Protein AF-A0A851M867-F1 (afdb_monomer_lite)

Sequence (79 aa):
QAKDAGQRTTIYKRDPSKQYGLKMKTSRAFFSEVERRFDTMPFTLRAFEDEKKARMGVVECAKHELLQPFNVLYEKEGE

InterPro domains:
  IPR036388 Winged helix-like DNA-binding domain superfamily [G3DSA:1.10.10.10] (10-71)
  IPR036390 Winged helix DNA-binding domain superfamily [SSF46785] (6-76)
  IPR047113 Proliferation-associated protein 2G4/ARX1 [PTHR10804] (2-79)

Radius of gyration: 13.61 Å; chains: 1; bounding box: 43×21×26 Å

pLDDT: mean 95.51, std 4.55, range [73.88, 98.56]

Foldseek 3Di:
DWDFPVDDFFKKFFDPVFDDDDDDPLLVVLVVVCCVPPNGHIDGCVVDPDSVSNVVNVVRCVVRVRIDTDGDTDDPVPD

Structure (mmCIF, N/CA/C/O backbone):
data_AF-A0A851M867-F1
#
_entry.id   AF-A0A851M867-F1
#
loop_
_atom_site.group_PDB
_atom_site.id
_atom_site.type_symbol
_atom_site.label_atom_id
_atom_site.label_alt_id
_atom_site.label_comp_id
_atom_site.label_asym_id
_atom_site.label_entity_id
_atom_site.label_seq_id
_atom_site.pdbx_PDB_ins_code
_atom_site.Cartn_x
_atom_site.Cartn_y
_atom_site.Cartn_z
_atom_site.occupancy
_atom_site.B_iso_or_equiv
_atom_site.auth_seq_id
_atom_site.auth_comp_id
_atom_site.auth_asym_id
_atom_site.auth_atom_id
_atom_site.pdbx_PDB_model_num
ATOM 1 N N . GLN A 1 1 ? -27.542 -3.070 -5.740 1.00 73.88 1 GLN A N 1
ATOM 2 C CA . GLN A 1 1 ? -26.197 -3.109 -6.367 1.00 73.88 1 GLN A CA 1
ATOM 3 C C . GLN A 1 1 ? -25.250 -2.417 -5.416 1.00 73.88 1 GLN A C 1
ATOM 5 O O . GLN A 1 1 ? -25.484 -1.246 -5.125 1.00 73.88 1 GLN A O 1
ATOM 10 N N . ALA A 1 2 ? -24.242 -3.138 -4.931 1.00 83.00 2 ALA A N 1
ATOM 11 C CA . ALA A 1 2 ? -23.279 -2.600 -3.986 1.00 83.00 2 ALA A CA 1
ATOM 12 C C . ALA A 1 2 ? -22.433 -1.489 -4.637 1.00 83.00 2 ALA A C 1
ATOM 14 O O . ALA A 1 2 ? -22.012 -1.617 -5.790 1.00 83.00 2 ALA A O 1
ATOM 15 N N . LYS A 1 3 ? -22.230 -0.382 -3.920 1.00 87.62 3 LYS A N 1
ATOM 16 C CA . LYS A 1 3 ? -21.519 0.812 -4.395 1.00 87.62 3 LYS A CA 1
ATOM 17 C C . LYS A 1 3 ? -20.388 1.180 -3.445 1.00 87.62 3 LYS A C 1
ATOM 19 O O . LYS A 1 3 ? -20.432 0.869 -2.258 1.00 87.62 3 LYS A O 1
ATOM 24 N N . ASP A 1 4 ? -19.390 1.869 -3.981 1.00 89.00 4 ASP A N 1
ATOM 25 C CA . ASP A 1 4 ? -18.365 2.518 -3.168 1.00 89.00 4 ASP A CA 1
ATOM 26 C C . ASP A 1 4 ? -18.998 3.697 -2.408 1.00 89.00 4 ASP A C 1
ATOM 28 O O . ASP A 1 4 ? -19.600 4.584 -3.019 1.00 89.00 4 ASP A O 1
ATOM 32 N N . ALA A 1 5 ? -18.895 3.675 -1.079 1.00 89.56 5 ALA A N 1
ATOM 33 C CA . ALA A 1 5 ? -19.421 4.711 -0.189 1.00 89.56 5 ALA A CA 1
ATOM 34 C C . ALA A 1 5 ? -18.326 5.668 0.329 1.00 89.56 5 ALA A C 1
ATOM 36 O O . ALA A 1 5 ? -18.541 6.394 1.296 1.00 89.56 5 ALA A O 1
ATOM 37 N N . GLY A 1 6 ? -17.132 5.659 -0.275 1.00 88.06 6 GLY A N 1
ATOM 38 C CA . GLY A 1 6 ? -15.986 6.464 0.156 1.00 88.06 6 GLY A CA 1
ATOM 39 C C . GLY A 1 6 ? -15.234 5.878 1.354 1.00 88.06 6 GLY A C 1
ATOM 40 O O . GLY A 1 6 ? -14.318 6.514 1.886 1.00 88.06 6 GLY A O 1
ATOM 41 N N . GLN A 1 7 ? -15.586 4.661 1.781 1.00 92.69 7 GLN A N 1
ATOM 42 C CA . GLN A 1 7 ? -14.851 3.961 2.823 1.00 92.69 7 GLN A CA 1
ATOM 43 C C . GLN A 1 7 ? -13.465 3.583 2.309 1.00 92.69 7 GLN A C 1
ATOM 45 O O . GLN A 1 7 ? -13.284 3.046 1.218 1.00 92.69 7 GLN A O 1
ATOM 50 N N . ARG A 1 8 ? -12.456 3.820 3.143 1.00 92.69 8 ARG A N 1
ATOM 51 C CA . ARG A 1 8 ? -11.075 3.537 2.776 1.00 92.69 8 ARG A CA 1
ATOM 52 C C . ARG A 1 8 ? -10.839 2.043 2.541 1.00 92.69 8 ARG A C 1
ATOM 54 O O . ARG A 1 8 ? -10.975 1.239 3.464 1.00 92.69 8 ARG A O 1
ATOM 61 N N . THR A 1 9 ? -10.325 1.704 1.362 1.00 96.50 9 THR A N 1
ATOM 62 C CA . THR A 1 9 ? -9.773 0.374 1.086 1.00 96.50 9 THR A CA 1
ATOM 63 C C . THR A 1 9 ? -8.520 0.120 1.925 1.00 96.50 9 THR A C 1
ATOM 65 O O . THR A 1 9 ? -7.579 0.915 1.940 1.00 96.50 9 THR A O 1
ATOM 68 N N . THR A 1 10 ? -8.508 -0.996 2.654 1.00 97.25 10 THR A N 1
ATOM 69 C CA . THR A 1 10 ? -7.383 -1.399 3.520 1.00 97.25 10 THR A CA 1
ATOM 70 C C . THR A 1 10 ? -6.837 -2.784 3.197 1.00 97.25 10 THR A C 1
ATOM 72 O O . THR A 1 10 ? -5.867 -3.203 3.831 1.00 97.25 10 THR A O 1
ATOM 75 N N . ILE A 1 11 ? -7.437 -3.482 2.230 1.00 98.12 11 ILE A N 1
ATOM 76 C CA . ILE A 1 11 ? -7.025 -4.809 1.779 1.00 98.12 11 ILE A CA 1
ATOM 77 C C . ILE A 1 11 ? -6.531 -4.697 0.339 1.00 98.12 11 ILE A C 1
ATOM 79 O O . ILE A 1 11 ? -7.213 -4.130 -0.517 1.00 98.12 11 ILE A O 1
ATOM 83 N N . TYR A 1 12 ? -5.339 -5.230 0.094 1.00 98.56 12 TYR A N 1
ATOM 84 C CA . TYR A 1 12 ? -4.662 -5.179 -1.197 1.00 98.56 12 TYR A CA 1
ATOM 85 C C . TYR A 1 12 ? -4.024 -6.531 -1.515 1.00 98.56 12 TYR A C 1
ATOM 87 O O . TYR A 1 12 ? -3.712 -7.300 -0.608 1.00 98.56 12 TYR A O 1
ATOM 95 N N . LYS A 1 13 ? -3.802 -6.814 -2.798 1.00 98.50 13 LYS A N 1
ATOM 96 C CA . LYS A 1 13 ? -3.045 -7.979 -3.281 1.00 98.50 13 LYS A CA 1
ATOM 97 C C . LYS A 1 13 ? -2.048 -7.531 -4.339 1.00 98.50 13 LYS A C 1
ATOM 99 O O . LYS A 1 13 ? -2.383 -6.696 -5.171 1.00 98.50 13 LYS A O 1
ATOM 104 N N . ARG A 1 14 ? -0.838 -8.084 -4.326 1.00 98.25 14 ARG A N 1
ATOM 105 C CA . ARG A 1 14 ? 0.157 -7.833 -5.373 1.00 98.25 14 ARG A CA 1
ATOM 106 C C . ARG A 1 14 ? -0.257 -8.465 -6.699 1.00 98.25 14 ARG A C 1
ATOM 108 O O . ARG A 1 14 ? -0.647 -9.631 -6.729 1.00 98.25 14 ARG A O 1
ATOM 115 N N . ASP A 1 15 ? -0.100 -7.712 -7.783 1.00 97.88 15 ASP A N 1
ATOM 116 C CA . ASP A 1 15 ? -0.190 -8.234 -9.145 1.00 97.88 15 ASP A CA 1
ATOM 117 C C . ASP A 1 15 ? 1.223 -8.569 -9.667 1.00 97.88 15 ASP A C 1
ATOM 119 O O . ASP A 1 15 ? 2.012 -7.656 -9.922 1.00 97.88 15 ASP A O 1
ATOM 123 N N . PRO A 1 16 ? 1.592 -9.856 -9.812 1.00 96.31 16 PRO A N 1
ATOM 124 C CA . PRO A 1 16 ? 2.921 -10.245 -10.284 1.00 96.31 16 PRO A CA 1
ATOM 125 C C . PRO A 1 16 ? 3.135 -9.974 -11.782 1.00 96.31 16 PRO A C 1
ATOM 127 O O . PRO A 1 16 ? 4.273 -10.012 -12.240 1.00 96.31 16 PRO A O 1
ATOM 130 N N . SER A 1 17 ? 2.073 -9.704 -12.551 1.00 97.00 17 SER A N 1
ATOM 131 C CA . SER A 1 17 ? 2.172 -9.389 -13.983 1.00 97.00 17 SER A CA 1
ATOM 132 C C . SER A 1 17 ? 2.545 -7.928 -14.256 1.00 97.00 17 SER A C 1
ATOM 134 O O . SER A 1 17 ? 2.863 -7.563 -15.390 1.00 97.00 17 SER A O 1
ATOM 136 N N . LYS A 1 18 ? 2.505 -7.079 -13.223 1.00 96.38 18 LYS A N 1
ATOM 137 C CA . LYS A 1 18 ? 2.735 -5.639 -13.319 1.00 96.38 18 LYS A CA 1
ATOM 138 C C . LYS A 1 18 ? 4.098 -5.288 -12.741 1.00 96.38 18 LYS A C 1
ATOM 140 O O . LYS A 1 18 ? 4.451 -5.688 -11.634 1.00 96.38 18 LYS A O 1
ATOM 145 N N . GLN A 1 19 ? 4.853 -4.485 -13.483 1.00 95.12 19 GLN A N 1
ATOM 146 C CA . GLN A 1 19 ? 6.153 -3.987 -13.056 1.00 95.12 19 GLN A CA 1
ATOM 147 C C . GLN A 1 19 ? 6.243 -2.487 -13.319 1.00 95.12 19 GLN A C 1
ATOM 149 O O . GLN A 1 19 ? 6.005 -2.016 -14.429 1.00 95.12 19 GLN A O 1
ATOM 154 N N . TYR A 1 20 ? 6.608 -1.731 -12.288 1.00 97.31 20 TYR A N 1
ATOM 155 C CA . TYR A 1 20 ? 6.782 -0.289 -12.369 1.00 97.31 20 TYR A CA 1
ATOM 156 C C . TYR A 1 20 ? 7.899 0.173 -11.431 1.00 97.31 20 TYR A C 1
ATOM 158 O O . TYR A 1 20 ? 7.999 -0.266 -10.285 1.00 97.31 20 TYR A O 1
ATOM 166 N N . GLY A 1 21 ? 8.739 1.089 -11.917 1.00 97.50 21 GLY A N 1
ATOM 167 C CA . GLY A 1 21 ? 9.800 1.710 -11.129 1.00 97.50 21 GLY A CA 1
ATOM 168 C C . GLY A 1 21 ? 9.248 2.765 -10.171 1.00 97.50 21 GLY A C 1
ATOM 169 O O . GLY A 1 21 ? 9.155 3.938 -10.534 1.00 97.50 21 GLY A O 1
ATOM 170 N N . LEU A 1 22 ? 8.908 2.355 -8.945 1.00 98.19 22 LEU A N 1
ATOM 171 C CA . LEU A 1 22 ? 8.423 3.249 -7.887 1.00 98.19 22 LEU A CA 1
ATOM 172 C C . LEU A 1 22 ? 9.405 4.400 -7.631 1.00 98.19 22 LEU A C 1
ATOM 174 O O . LEU A 1 22 ? 10.602 4.178 -7.421 1.00 98.19 22 LEU A O 1
ATOM 178 N N . LYS A 1 23 ? 8.894 5.634 -7.596 1.00 97.44 23 LYS A N 1
ATOM 179 C CA . LYS A 1 23 ? 9.672 6.872 -7.456 1.00 97.44 23 LYS A CA 1
ATOM 180 C C . LYS A 1 23 ? 9.852 7.287 -6.002 1.00 97.44 23 LYS A C 1
ATOM 182 O O . LYS A 1 23 ? 10.924 7.792 -5.653 1.00 97.44 23 LYS A O 1
ATOM 187 N N . MET A 1 24 ? 8.878 7.033 -5.130 1.00 97.69 24 MET A N 1
ATOM 188 C CA . MET A 1 24 ? 9.000 7.380 -3.713 1.00 97.69 24 MET A CA 1
ATOM 189 C C . MET A 1 24 ? 9.767 6.309 -2.928 1.00 97.69 24 MET A C 1
ATOM 191 O O . MET A 1 24 ? 9.553 5.107 -3.087 1.00 97.69 24 MET A O 1
ATOM 195 N N . LYS A 1 25 ? 10.652 6.744 -2.019 1.00 97.19 25 LYS A N 1
ATOM 196 C CA . LYS A 1 25 ? 11.409 5.835 -1.134 1.00 97.19 25 LYS A CA 1
ATOM 197 C C . LYS A 1 25 ? 10.479 5.021 -0.232 1.00 97.19 25 LYS A C 1
ATOM 199 O O . LYS A 1 25 ? 10.737 3.850 0.021 1.00 97.19 25 LYS A O 1
ATOM 204 N N . THR A 1 26 ? 9.405 5.649 0.228 1.00 97.25 2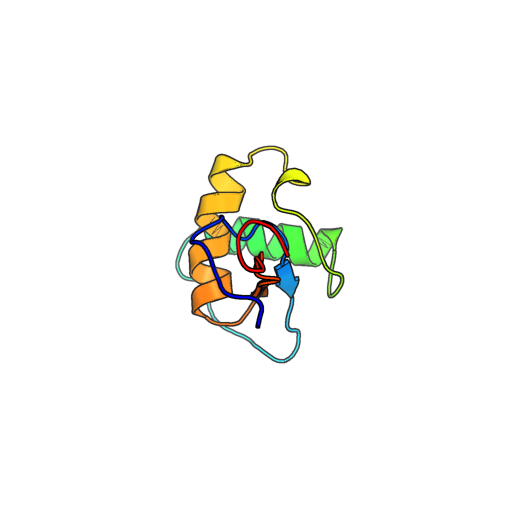6 THR A N 1
ATOM 205 C CA . THR A 1 26 ? 8.387 5.053 1.097 1.00 97.25 26 THR A CA 1
ATOM 206 C C . THR A 1 26 ? 7.610 3.955 0.381 1.00 97.25 26 THR A C 1
ATOM 208 O O . THR A 1 26 ? 7.452 2.880 0.948 1.00 97.25 26 THR A O 1
ATOM 211 N N . SER A 1 27 ? 7.219 4.173 -0.878 1.00 97.94 27 SER A N 1
ATOM 212 C CA . SER A 1 27 ? 6.576 3.149 -1.708 1.00 97.94 27 SER A CA 1
ATOM 213 C C . SER A 1 27 ? 7.501 1.968 -1.975 1.00 97.94 27 SER A C 1
ATOM 215 O O . SER A 1 27 ? 7.074 0.832 -1.818 1.00 97.94 27 SER A O 1
ATOM 217 N N . ARG A 1 28 ? 8.777 2.215 -2.318 1.00 98.31 28 ARG A N 1
ATOM 218 C CA . ARG A 1 28 ? 9.766 1.138 -2.512 1.00 98.31 28 ARG A CA 1
ATOM 219 C C . ARG A 1 28 ? 9.916 0.274 -1.260 1.00 98.31 28 ARG A C 1
ATOM 221 O O . ARG A 1 28 ? 9.807 -0.940 -1.352 1.00 98.31 28 ARG A O 1
ATOM 228 N N . ALA A 1 29 ? 10.116 0.900 -0.097 1.00 97.81 29 ALA A N 1
ATOM 229 C CA . ALA A 1 29 ? 10.250 0.179 1.169 1.00 97.81 29 ALA A CA 1
ATOM 230 C C . ALA A 1 29 ? 8.990 -0.636 1.509 1.00 97.81 29 ALA A C 1
ATOM 232 O O . ALA A 1 29 ? 9.093 -1.804 1.873 1.00 97.81 29 ALA A O 1
ATOM 233 N N . PHE A 1 30 ? 7.809 -0.036 1.337 1.00 98.31 30 PHE A N 1
ATOM 234 C CA . PHE A 1 30 ? 6.529 -0.708 1.542 1.00 98.31 30 PHE A CA 1
ATOM 235 C C . PHE A 1 30 ? 6.342 -1.903 0.597 1.00 98.31 30 PHE A C 1
ATOM 237 O O . PHE A 1 30 ? 5.992 -2.988 1.052 1.00 98.31 30 PHE A O 1
ATOM 244 N N . PHE A 1 31 ? 6.616 -1.735 -0.699 1.00 98.12 31 PHE A N 1
ATOM 245 C CA . PHE A 1 31 ? 6.455 -2.798 -1.689 1.00 98.12 31 PHE A CA 1
ATOM 246 C C . PHE A 1 31 ? 7.407 -3.969 -1.425 1.00 98.12 31 PHE A C 1
ATOM 248 O O . PHE A 1 31 ? 6.957 -5.108 -1.398 1.00 98.12 31 PHE A O 1
ATOM 255 N N . SER A 1 32 ? 8.680 -3.713 -1.106 1.00 98.00 32 SER A N 1
ATOM 256 C CA . SER A 1 32 ? 9.621 -4.782 -0.739 1.00 98.00 32 SER A CA 1
ATOM 257 C C . SER A 1 32 ? 9.191 -5.549 0.516 1.00 98.00 32 SER A C 1
ATOM 259 O O . SER A 1 32 ? 9.398 -6.758 0.611 1.00 98.00 32 SER A O 1
ATOM 261 N N . GLU A 1 33 ? 8.577 -4.874 1.491 1.00 97.75 33 GLU A N 1
ATOM 262 C CA . GLU A 1 33 ? 8.019 -5.553 2.659 1.00 97.75 33 GLU A CA 1
ATOM 263 C C . GLU A 1 33 ? 6.804 -6.419 2.293 1.00 97.75 33 GLU A C 1
ATOM 265 O O . GLU A 1 33 ? 6.700 -7.544 2.787 1.00 97.75 33 GLU A O 1
ATOM 270 N N . VAL A 1 34 ? 5.929 -5.936 1.401 1.00 98.00 34 VAL A N 1
ATOM 271 C CA . VAL A 1 34 ? 4.807 -6.717 0.859 1.00 98.00 34 VAL A CA 1
ATOM 272 C C . VAL A 1 34 ? 5.310 -7.986 0.177 1.00 98.00 34 VAL A C 1
ATOM 274 O O . VAL A 1 34 ? 4.864 -9.076 0.533 1.00 98.00 34 VAL A O 1
ATOM 277 N N . GLU A 1 35 ? 6.263 -7.859 -0.751 1.00 97.19 35 GLU A N 1
ATOM 278 C CA . GLU A 1 35 ? 6.835 -8.994 -1.484 1.00 97.19 35 GLU A CA 1
ATOM 279 C C . GLU A 1 35 ? 7.434 -10.031 -0.528 1.00 97.19 35 GLU A C 1
ATOM 281 O O . GLU A 1 35 ? 7.196 -11.225 -0.678 1.00 97.19 35 GLU A O 1
ATOM 286 N N . ARG A 1 36 ? 8.156 -9.577 0.504 1.00 97.94 36 ARG A N 1
ATOM 287 C CA . ARG A 1 36 ? 8.802 -10.460 1.482 1.00 97.94 36 ARG A CA 1
ATOM 288 C C . ARG A 1 36 ? 7.813 -11.185 2.397 1.00 97.94 36 ARG A C 1
ATOM 290 O O . ARG A 1 36 ? 8.090 -12.308 2.807 1.00 97.94 36 ARG A O 1
ATOM 297 N N . ARG A 1 37 ? 6.726 -10.524 2.808 1.00 98.00 37 ARG A N 1
ATOM 298 C CA . ARG A 1 37 ? 5.818 -11.037 3.854 1.00 98.00 37 ARG A CA 1
ATOM 299 C C . ARG A 1 37 ? 4.585 -11.744 3.309 1.00 98.00 37 ARG A C 1
ATOM 301 O O . ARG A 1 37 ? 4.106 -12.671 3.951 1.00 98.00 37 ARG A O 1
ATOM 308 N N . PHE A 1 38 ? 4.055 -11.278 2.182 1.00 97.56 38 PHE A N 1
ATOM 309 C CA . PHE A 1 38 ? 2.770 -11.727 1.643 1.00 97.56 38 PHE A CA 1
ATOM 310 C C . PHE A 1 38 ? 2.885 -12.264 0.213 1.00 97.56 38 PHE A C 1
ATOM 312 O O . PHE A 1 38 ? 1.976 -12.957 -0.235 1.00 97.56 38 PHE A O 1
ATOM 319 N N . ASP A 1 39 ? 3.986 -11.967 -0.487 1.00 96.69 39 ASP A N 1
ATOM 320 C CA . ASP A 1 39 ? 4.190 -12.275 -1.903 1.00 96.69 39 ASP A CA 1
ATOM 321 C C . ASP A 1 39 ? 2.977 -11.859 -2.761 1.00 96.69 39 ASP A C 1
ATOM 323 O O . ASP A 1 39 ? 2.750 -10.666 -2.971 1.00 96.69 39 ASP A O 1
ATOM 327 N N . THR A 1 40 ? 2.180 -12.821 -3.229 1.00 97.19 40 THR A N 1
ATOM 328 C CA . THR A 1 40 ? 1.000 -12.623 -4.078 1.00 97.19 40 THR A CA 1
ATOM 329 C C . THR A 1 40 ? -0.319 -12.835 -3.332 1.00 97.19 40 THR A C 1
ATOM 331 O O . THR A 1 40 ? -1.388 -12.773 -3.941 1.00 97.19 40 THR A O 1
ATOM 334 N N . MET A 1 41 ? -0.283 -13.059 -2.017 1.00 98.19 41 MET A N 1
ATOM 335 C CA . MET A 1 41 ? -1.478 -13.223 -1.189 1.00 98.19 41 MET A CA 1
ATOM 336 C C . MET A 1 41 ? -2.074 -11.867 -0.769 1.00 98.19 41 MET A C 1
ATOM 338 O O . MET A 1 41 ? -1.337 -10.891 -0.597 1.00 98.19 41 MET A O 1
ATOM 342 N N . PRO A 1 42 ? -3.407 -11.769 -0.586 1.00 98.31 42 PRO A N 1
ATOM 343 C CA . PRO A 1 42 ? -4.032 -10.569 -0.041 1.00 98.31 42 PRO A CA 1
ATOM 344 C C . PRO A 1 42 ? -3.542 -10.248 1.375 1.00 98.31 42 PRO A C 1
ATOM 346 O O . PRO A 1 42 ? -3.325 -11.142 2.192 1.00 98.31 42 PRO A O 1
ATOM 349 N N . PHE A 1 43 ? -3.432 -8.961 1.690 1.00 98.44 43 PHE A N 1
ATOM 350 C CA . PHE A 1 43 ? -2.979 -8.476 2.990 1.00 98.44 43 PHE A CA 1
ATOM 351 C C . PHE A 1 43 ? -3.738 -7.220 3.420 1.00 98.44 43 PHE A C 1
ATOM 353 O O . PHE A 1 43 ? -4.303 -6.496 2.600 1.00 98.44 43 PHE A O 1
ATOM 360 N N . THR A 1 44 ? -3.725 -6.939 4.726 1.00 98.12 44 THR A N 1
ATOM 361 C CA . THR A 1 44 ? -4.297 -5.715 5.305 1.00 98.12 44 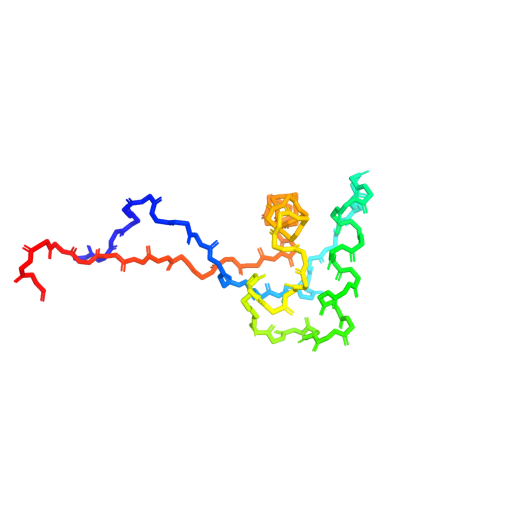THR A CA 1
ATOM 362 C C . THR A 1 44 ? -3.210 -4.699 5.653 1.00 98.12 44 THR A C 1
ATOM 364 O O . THR A 1 44 ? -2.149 -5.068 6.154 1.00 98.12 44 THR A O 1
ATOM 367 N N . LEU A 1 45 ? -3.487 -3.403 5.473 1.00 97.50 45 LEU A N 1
ATOM 368 C CA . LEU A 1 45 ? -2.576 -2.323 5.888 1.00 97.50 45 LEU A CA 1
ATOM 369 C C . LEU A 1 45 ? -2.264 -2.329 7.396 1.00 97.50 45 LEU A C 1
ATOM 371 O O . LEU A 1 45 ? -1.240 -1.793 7.807 1.00 97.50 45 LEU A O 1
ATOM 375 N N . ARG A 1 46 ? -3.109 -2.963 8.218 1.00 97.12 46 ARG A N 1
ATOM 376 C CA . ARG A 1 46 ? -2.881 -3.130 9.664 1.00 97.12 46 ARG A CA 1
ATOM 377 C C . ARG A 1 46 ? -1.783 -4.139 10.010 1.00 97.12 46 AR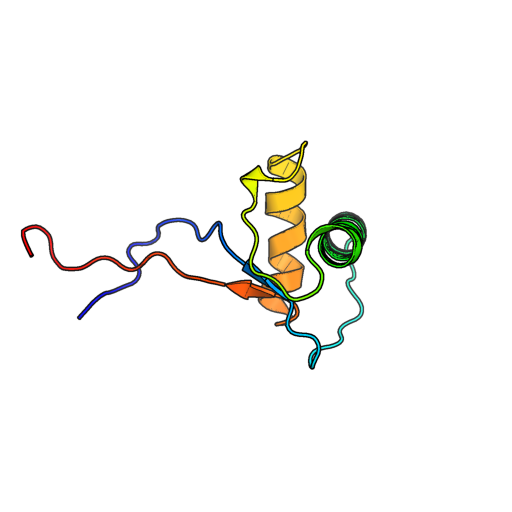G A C 1
ATOM 379 O O . ARG A 1 46 ? -1.365 -4.196 11.156 1.00 97.12 46 ARG A O 1
ATOM 386 N N . ALA A 1 47 ? -1.327 -4.945 9.051 1.00 97.25 47 ALA A N 1
ATOM 387 C CA . ALA A 1 47 ? -0.265 -5.921 9.284 1.00 97.25 47 ALA A CA 1
ATOM 388 C C . ALA A 1 47 ? 1.136 -5.278 9.360 1.00 97.25 47 ALA A C 1
ATOM 390 O O . ALA A 1 47 ? 2.105 -5.964 9.689 1.00 97.25 47 ALA A O 1
ATOM 391 N N . PHE A 1 48 ? 1.256 -3.988 9.038 1.00 96.62 48 PHE A N 1
ATOM 392 C CA . PHE A 1 48 ? 2.492 -3.210 9.101 1.00 96.62 48 PHE A CA 1
ATOM 393 C C . PHE A 1 48 ? 2.588 -2.484 10.443 1.00 96.62 48 PHE A C 1
ATOM 395 O O . PHE A 1 48 ? 1.585 -1.985 10.945 1.00 96.62 48 PHE A O 1
ATOM 402 N N . GLU A 1 49 ? 3.797 -2.380 10.996 1.00 94.00 49 GLU A N 1
ATOM 403 C CA . GLU A 1 49 ? 4.030 -1.704 12.282 1.00 94.00 49 GLU A CA 1
ATOM 404 C C . GLU A 1 49 ? 3.665 -0.212 12.226 1.00 94.00 49 GLU A C 1
ATOM 406 O O . GLU A 1 49 ? 3.032 0.322 13.135 1.00 94.00 49 GLU A O 1
ATOM 411 N N . ASP A 1 50 ? 4.031 0.464 11.132 1.00 94.25 50 ASP A N 1
ATOM 412 C CA . ASP A 1 50 ? 3.738 1.880 10.907 1.00 94.25 50 ASP A CA 1
ATOM 413 C C . ASP A 1 50 ? 2.642 2.041 9.847 1.00 94.25 50 ASP A C 1
ATOM 415 O O . ASP A 1 50 ? 2.889 2.161 8.640 1.00 94.25 50 ASP A O 1
ATOM 419 N N . GLU A 1 51 ? 1.397 2.085 10.314 1.00 93.56 51 GLU A N 1
ATOM 420 C CA . GLU A 1 51 ? 0.232 2.226 9.443 1.00 93.56 51 GLU A CA 1
ATOM 421 C C . GLU A 1 51 ? 0.244 3.557 8.664 1.00 93.56 51 GLU A C 1
ATOM 423 O O . GLU A 1 51 ? -0.312 3.649 7.570 1.00 93.56 51 GLU A O 1
ATOM 428 N N . LYS A 1 52 ? 0.874 4.627 9.179 1.00 94.94 52 LYS A N 1
ATOM 429 C CA . LYS A 1 52 ? 0.982 5.903 8.443 1.00 94.94 52 LYS A CA 1
ATOM 430 C C . LYS A 1 52 ? 1.894 5.745 7.227 1.00 94.94 52 LYS A C 1
ATOM 432 O O . LYS A 1 52 ? 1.522 6.188 6.139 1.00 94.94 52 LYS A O 1
ATOM 437 N N . LYS A 1 53 ? 3.038 5.073 7.377 1.00 95.19 53 LYS A N 1
ATOM 438 C CA . LYS A 1 53 ? 3.934 4.771 6.250 1.00 95.19 53 LYS A CA 1
ATOM 439 C C . LYS A 1 53 ? 3.302 3.808 5.256 1.00 95.19 53 LYS A C 1
ATOM 441 O O . LYS A 1 53 ? 3.382 4.077 4.059 1.00 95.19 53 LYS A O 1
ATOM 446 N N . ALA A 1 54 ? 2.623 2.761 5.725 1.00 97.31 54 ALA A N 1
ATOM 447 C CA . ALA A 1 54 ? 1.912 1.826 4.851 1.00 97.31 54 A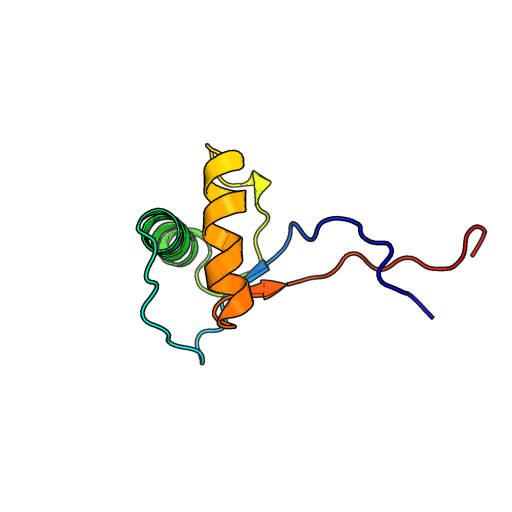LA A CA 1
ATOM 448 C C . ALA A 1 54 ? 0.847 2.550 4.010 1.00 97.31 54 ALA A C 1
ATOM 450 O O . ALA A 1 54 ? 0.810 2.429 2.786 1.00 97.31 54 ALA A O 1
ATOM 451 N N . ARG A 1 55 ? 0.045 3.406 4.656 1.00 96.50 55 ARG A N 1
ATOM 452 C CA . ARG A 1 55 ? -0.963 4.244 3.994 1.00 96.50 55 ARG A CA 1
ATOM 453 C C . ARG A 1 55 ? -0.392 5.217 2.972 1.00 96.50 55 ARG A C 1
ATOM 455 O O . ARG A 1 55 ? -1.096 5.543 2.026 1.00 96.50 55 ARG A O 1
ATOM 462 N N . MET A 1 56 ? 0.830 5.702 3.161 1.00 96.75 56 MET A N 1
ATOM 463 C CA . MET A 1 56 ? 1.501 6.568 2.192 1.00 96.75 56 MET A CA 1
ATOM 464 C C . MET A 1 56 ? 2.100 5.759 1.032 1.00 96.75 56 MET A C 1
ATOM 466 O O . MET A 1 56 ? 1.937 6.144 -0.122 1.00 96.75 56 MET A O 1
ATOM 470 N N . GLY A 1 57 ? 2.763 4.635 1.319 1.00 97.06 57 GLY A N 1
ATOM 471 C CA . GLY A 1 57 ? 3.419 3.800 0.306 1.00 97.06 57 GLY A CA 1
ATOM 472 C C . GLY A 1 57 ? 2.439 3.098 -0.638 1.00 97.06 57 GLY A C 1
ATOM 473 O O . GLY A 1 57 ? 2.722 2.949 -1.827 1.00 97.06 57 GLY A O 1
ATOM 474 N N . VAL A 1 58 ? 1.256 2.725 -0.140 1.00 97.94 58 VAL A N 1
ATOM 475 C CA . VAL A 1 58 ? 0.235 2.044 -0.950 1.00 97.94 58 VAL A CA 1
ATOM 476 C C . VAL A 1 58 ? -0.343 2.927 -2.060 1.00 97.94 58 VAL A C 1
ATOM 478 O O . VAL A 1 58 ? -0.755 2.399 -3.088 1.00 97.94 58 VAL A O 1
ATOM 481 N N . VAL A 1 59 ? -0.340 4.259 -1.903 1.00 97.50 59 VAL A N 1
ATOM 482 C CA . VAL A 1 59 ? -0.959 5.190 -2.867 1.00 97.50 59 VAL A CA 1
ATOM 483 C C . VAL A 1 59 ? -0.307 5.077 -4.242 1.00 97.50 59 VAL A C 1
ATOM 485 O O . VAL A 1 59 ? -1.001 4.930 -5.243 1.00 97.50 59 VAL A O 1
ATOM 488 N N . GLU A 1 60 ? 1.025 5.117 -4.303 1.00 98.25 60 GLU A N 1
ATOM 489 C CA . GLU A 1 60 ? 1.751 4.988 -5.570 1.00 98.25 60 GLU A CA 1
ATOM 490 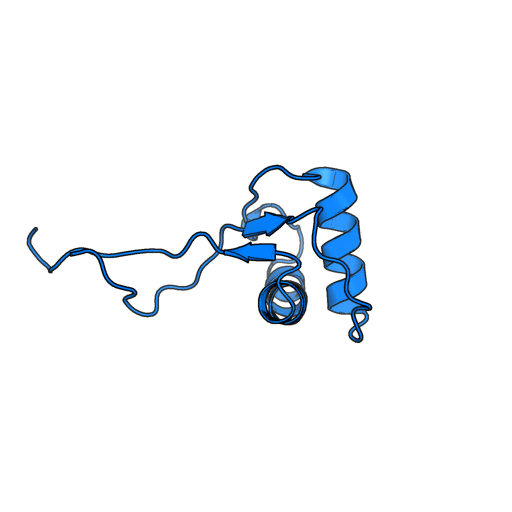C C . GLU A 1 60 ? 1.619 3.573 -6.144 1.00 98.25 60 GLU A C 1
ATOM 492 O O . GLU A 1 60 ? 1.391 3.413 -7.340 1.00 98.25 60 GLU A O 1
ATOM 497 N N . CYS A 1 61 ? 1.713 2.551 -5.289 1.00 98.19 61 CYS A N 1
ATOM 498 C CA . CYS A 1 61 ? 1.641 1.155 -5.714 1.00 98.19 61 CYS A CA 1
ATOM 499 C C . CYS A 1 61 ? 0.277 0.812 -6.333 1.00 98.19 61 CYS A C 1
ATOM 501 O O . CYS A 1 61 ? 0.229 0.183 -7.385 1.00 98.19 61 CYS A O 1
ATOM 503 N N . ALA A 1 62 ? -0.822 1.259 -5.717 1.00 97.62 62 ALA A N 1
ATOM 504 C CA . ALA A 1 62 ? -2.167 1.073 -6.255 1.00 97.62 62 ALA A CA 1
ATOM 505 C C . ALA A 1 62 ? -2.395 1.914 -7.522 1.00 97.62 62 ALA A C 1
ATOM 507 O O . ALA A 1 62 ? -2.967 1.425 -8.491 1.00 97.62 62 ALA A O 1
ATOM 508 N N . LYS A 1 63 ? -1.893 3.159 -7.557 1.00 97.88 63 LYS A N 1
ATOM 509 C CA . LYS A 1 63 ? -1.999 4.042 -8.732 1.00 97.88 63 LYS A CA 1
ATOM 510 C C . LYS A 1 63 ? -1.324 3.462 -9.978 1.00 97.88 63 LYS A C 1
ATOM 512 O O . LYS A 1 63 ? -1.801 3.690 -11.083 1.00 97.88 63 LYS A O 1
ATOM 517 N N . HIS A 1 64 ? -0.212 2.754 -9.800 1.00 98.06 64 HIS A N 1
ATOM 518 C CA . HIS A 1 64 ? 0.534 2.109 -10.882 1.00 98.06 64 HIS A CA 1
ATOM 519 C C . HIS A 1 64 ? 0.215 0.614 -11.024 1.00 98.06 64 HIS A C 1
ATOM 521 O O . HIS A 1 64 ? 1.011 -0.125 -11.596 1.00 98.06 64 HIS A O 1
ATOM 527 N N . GLU A 1 65 ? -0.937 0.176 -10.503 1.00 97.62 65 GLU A N 1
ATOM 528 C CA . GLU A 1 65 ? -1.482 -1.181 -10.661 1.00 97.62 65 GLU A CA 1
ATOM 529 C C . GLU A 1 65 ? -0.593 -2.314 -10.121 1.00 97.62 65 GLU A C 1
ATOM 531 O O . GLU A 1 65 ? -0.860 -3.482 -10.377 1.00 97.62 65 GLU A O 1
ATOM 536 N N . LEU A 1 66 ? 0.438 -2.006 -9.327 1.00 98.25 66 LEU A N 1
ATOM 537 C CA . LEU A 1 66 ? 1.259 -3.030 -8.671 1.00 98.25 66 LEU A CA 1
ATOM 538 C C . LEU A 1 66 ? 0.476 -3.760 -7.572 1.00 98.25 66 LEU A C 1
ATOM 540 O O . LEU A 1 66 ? 0.789 -4.900 -7.227 1.00 98.25 66 LEU A O 1
ATOM 544 N N . LEU A 1 67 ? -0.526 -3.085 -6.999 1.00 98.25 67 LEU A N 1
ATOM 545 C CA . LEU A 1 67 ? -1.419 -3.620 -5.978 1.00 98.25 67 LEU A CA 1
ATOM 546 C C . LEU A 1 67 ? -2.880 -3.452 -6.397 1.00 98.25 67 LEU A C 1
ATOM 548 O O . LEU A 1 67 ? -3.341 -2.339 -6.643 1.00 98.25 67 LEU A O 1
ATOM 552 N N . GLN A 1 68 ? -3.618 -4.555 -6.390 1.00 98.06 68 GLN A N 1
ATOM 553 C CA . GLN A 1 68 ? -5.053 -4.609 -6.636 1.00 98.06 68 GLN A CA 1
ATOM 554 C C . GLN A 1 68 ? -5.824 -4.347 -5.330 1.00 98.06 68 GLN A C 1
ATOM 556 O O . GLN A 1 68 ? -5.608 -5.071 -4.349 1.00 98.06 68 GLN A O 1
ATOM 561 N N . PRO A 1 69 ? -6.698 -3.325 -5.278 1.00 97.62 69 PRO A N 1
ATOM 562 C CA . PRO A 1 69 ? -7.503 -3.015 -4.101 1.00 97.62 69 PRO A CA 1
ATOM 563 C C . PRO A 1 69 ? -8.744 -3.913 -3.993 1.00 97.62 69 PRO A C 1
ATOM 565 O O . PRO A 1 69 ? -9.424 -4.173 -4.983 1.00 97.62 69 PRO A O 1
ATOM 568 N N . PHE A 1 70 ? -9.091 -4.314 -2.770 1.00 97.31 70 PHE A N 1
ATOM 569 C CA . PHE A 1 70 ? -10.381 -4.936 -2.450 1.00 97.31 70 PHE A CA 1
ATOM 570 C C . PHE A 1 70 ? -11.283 -3.874 -1.829 1.00 97.31 70 PHE A C 1
ATOM 572 O O . PHE A 1 70 ? -11.241 -3.638 -0.619 1.00 97.31 70 PHE A O 1
ATOM 579 N N . ASN A 1 71 ? -12.038 -3.180 -2.679 1.00 95.69 71 ASN A N 1
ATOM 580 C CA . ASN A 1 71 ? -12.859 -2.050 -2.257 1.00 95.69 71 ASN A CA 1
ATOM 581 C C . ASN A 1 71 ? -13.973 -2.484 -1.308 1.00 95.69 71 ASN A C 1
ATOM 583 O O . ASN A 1 71 ? -14.574 -3.546 -1.471 1.00 95.69 71 ASN A O 1
ATOM 587 N N . VAL A 1 72 ? -14.254 -1.632 -0.325 1.00 95.62 72 VAL A N 1
ATOM 588 C CA . VAL A 1 72 ? -15.388 -1.830 0.573 1.00 95.62 72 VAL A CA 1
ATOM 589 C C . VAL A 1 72 ? -16.636 -1.345 -0.154 1.00 95.62 72 VAL A C 1
ATOM 591 O O . VAL A 1 72 ? -16.762 -0.160 -0.461 1.00 95.62 72 VAL A O 1
ATOM 594 N N . LEU A 1 73 ? -17.534 -2.275 -0.458 1.00 94.88 73 LEU A N 1
ATOM 595 C CA . LEU A 1 73 ? -18.787 -1.992 -1.143 1.00 94.88 73 LEU A CA 1
ATOM 596 C C . LEU A 1 73 ? -19.941 -2.082 -0.146 1.00 94.88 73 LEU A C 1
ATOM 598 O O . LEU A 1 73 ? -19.958 -2.968 0.705 1.00 94.88 73 LEU A O 1
ATOM 602 N N . TYR A 1 74 ? -20.897 -1.170 -0.280 1.00 93.50 74 TYR A N 1
ATOM 603 C CA . TYR A 1 74 ? -22.079 -1.081 0.569 1.00 93.50 74 TYR A CA 1
ATOM 604 C C . TYR A 1 74 ? -23.337 -1.250 -0.268 1.00 93.50 74 TYR A C 1
ATOM 606 O O . TYR A 1 74 ? -23.425 -0.723 -1.382 1.00 93.50 74 TYR A O 1
ATOM 614 N N . GLU A 1 75 ? -24.315 -1.965 0.274 1.00 93.31 75 GLU A N 1
ATOM 615 C CA . GLU A 1 75 ? -25.682 -1.944 -0.241 1.00 93.31 75 GLU A CA 1
ATOM 616 C C . GLU A 1 75 ? -26.427 -0.709 0.277 1.00 93.31 75 GLU A C 1
ATOM 618 O O . GLU A 1 75 ? -25.843 0.154 0.942 1.00 93.31 75 GLU A O 1
ATOM 623 N N . LYS A 1 76 ? -27.695 -0.552 -0.110 1.00 89.62 76 LYS A N 1
ATOM 624 C CA . LYS A 1 76 ? -28.484 0.573 0.392 1.00 89.62 76 LYS A CA 1
ATOM 625 C C . LYS A 1 76 ? -28.726 0.397 1.887 1.00 89.62 76 LYS A C 1
ATOM 627 O O . LYS A 1 76 ? -28.795 -0.715 2.390 1.00 89.62 76 LYS A O 1
ATOM 632 N N . GLU A 1 77 ? -28.891 1.508 2.592 1.00 87.19 77 GLU A N 1
ATOM 633 C CA . GLU A 1 77 ? -29.266 1.465 4.001 1.00 87.19 77 GLU A CA 1
ATOM 634 C C . GL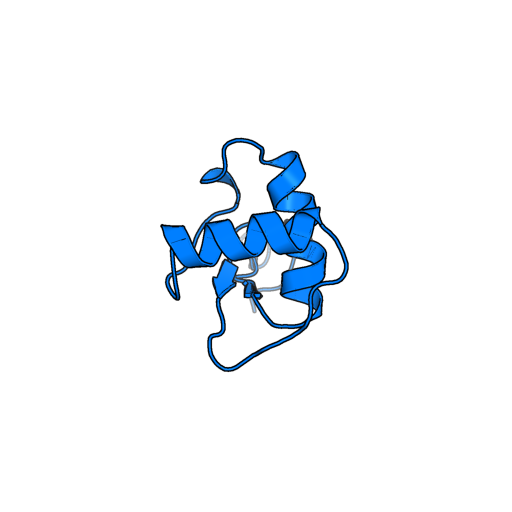U A 1 77 ? -30.603 0.720 4.167 1.00 87.19 77 GLU A C 1
ATOM 636 O O . GLU A 1 77 ? -31.611 1.113 3.578 1.00 87.19 77 GLU A O 1
ATOM 641 N N . GLY A 1 78 ? -30.591 -0.373 4.936 1.00 87.06 78 GLY A N 1
ATOM 642 C CA . GLY A 1 78 ? -31.759 -1.230 5.162 1.00 87.06 78 GLY A CA 1
ATOM 643 C C . GLY A 1 78 ? -31.918 -2.416 4.200 1.00 87.06 78 GLY A C 1
ATOM 644 O O . GLY A 1 78 ? -32.893 -3.151 4.347 1.00 87.06 78 GLY A O 1
ATOM 645 N N . GLU A 1 79 ? -30.993 -2.608 3.254 1.00 77.31 79 GLU A N 1
ATOM 646 C CA . GLU A 1 79 ? -30.764 -3.885 2.548 1.00 77.31 79 GLU A CA 1
ATOM 647 C C . GLU A 1 79 ? -29.690 -4.700 3.293 1.00 77.31 79 GLU A C 1
ATOM 649 O O . GLU A 1 79 ? -29.911 -5.920 3.468 1.00 77.31 79 GLU A O 1
#

Secondary structure (DSSP, 8-state):
--EE-SPPP-EEEE-TT------SHHHHHHHHHHHHHTTTS-EEGGGSS-HHHHHHHHHHHHHTTSEEE---EE--TT-

Organism: Corythaeola cristata (NCBI:txid103954)